Protein AF-A0A388SDC5-F1 (afdb_monomer)

Mean predicted aligned error: 7.91 Å

Sequence (161 aa):
MNTTDFSIKVLGKTMPLTVLEALGLLEAGIKTGFEPIAVALSTHQSHKIRTRLASSPGLPLEALENLATDPASDVREMLCLNSDAVSRLPFSYLAELIGDDPYLFELVSQSDRFSERKDLDEIAEYYQGNEDPAVRRVVQAIFDHTMPLKGQNKKDSEENL

Secondary structure (DSSP, 8-state):
-----EEEEETTEEEEE-HHHHHHHHHTT--TT-HHHHHHHHT-S-HHHHHHHHT-TT--HHHHHHHHT-S-HHHHHHHHT-HHHHHHS-HHHHHHHHTT-HHHHHHHHTSTTTTT-TTHHHHHHHHTT-S-HHHHHHHHHHHHHH-SSSS-SSSSSSS--

InterPro domains:
  IPR011989 Armadillo-like helical [G3DSA:1.25.10.10] (30-150)

pLDDT: mean 85.51, std 15.91, range [35.91, 98.56]

Foldseek 3Di:
DAFPWDWFADPNDTDTDGLVRLLVCQQVVVAPRCQVVLLVQLPDPDVVSLLSSLLGAPHDQNSLLSQLQDPDPSSLLSNLQRLRSLLPHDPVSLCSSCPLPLVSLVSNLPRPNNLVHPCLVVVLVVQCPRPDVSSVVSSVVSCVVVPVDDPPPDDPPPPDD

Structure (mmCIF, N/CA/C/O backbone):
data_AF-A0A388SDC5-F1
#
_entry.id   AF-A0A388SDC5-F1
#
loop_
_atom_site.group_PDB
_atom_site.id
_atom_site.type_symbol
_atom_site.label_atom_id
_atom_site.label_alt_id
_atom_site.label_comp_id
_atom_site.label_asym_id
_atom_site.label_entity_id
_atom_site.label_seq_id
_atom_site.pdbx_PDB_ins_code
_atom_site.Cartn_x
_atom_site.Cartn_y
_atom_site.Cartn_z
_atom_site.occupancy
_atom_site.B_iso_or_equiv
_atom_site.auth_seq_id
_atom_site.auth_comp_id
_atom_site.auth_asym_id
_atom_site.auth_atom_id
_atom_site.pdbx_PDB_model_num
ATOM 1 N N . MET A 1 1 ? 7.860 8.633 -28.194 1.00 35.91 1 MET A N 1
ATOM 2 C CA . MET A 1 1 ? 9.105 7.983 -27.730 1.00 35.91 1 MET A CA 1
ATOM 3 C C . MET A 1 1 ? 8.727 7.135 -26.536 1.00 35.91 1 MET A C 1
ATOM 5 O O . MET A 1 1 ? 8.333 7.714 -25.538 1.00 35.91 1 MET A O 1
ATOM 9 N N . ASN A 1 2 ? 8.677 5.810 -26.668 1.00 44.03 2 ASN A N 1
ATOM 10 C CA . ASN A 1 2 ? 8.163 4.954 -25.596 1.00 44.03 2 ASN A CA 1
ATOM 11 C C . ASN A 1 2 ? 8.852 3.585 -25.620 1.00 44.03 2 ASN A C 1
ATOM 13 O O . ASN A 1 2 ? 8.262 2.614 -26.072 1.00 44.03 2 ASN A O 1
ATOM 17 N N . THR A 1 3 ? 10.108 3.542 -25.185 1.00 42.03 3 THR A N 1
ATOM 18 C CA . THR A 1 3 ? 10.835 2.310 -24.845 1.00 42.03 3 THR A CA 1
ATOM 19 C C . THR A 1 3 ? 11.862 2.679 -23.779 1.00 42.03 3 THR A C 1
ATOM 21 O O . THR A 1 3 ? 13.040 2.891 -24.067 1.00 42.03 3 THR A O 1
ATOM 24 N N . THR A 1 4 ? 11.408 2.867 -22.540 1.00 55.53 4 THR A N 1
ATOM 25 C CA . THR A 1 4 ? 12.328 2.803 -21.400 1.00 55.53 4 THR A CA 1
ATOM 26 C C . THR A 1 4 ? 12.609 1.319 -21.190 1.00 55.53 4 THR A C 1
ATOM 28 O O . THR A 1 4 ? 11.885 0.648 -20.459 1.00 55.53 4 THR A O 1
ATOM 31 N N . ASP A 1 5 ? 13.568 0.782 -21.946 1.00 67.69 5 ASP A N 1
ATOM 32 C CA . ASP A 1 5 ? 13.950 -0.624 -21.851 1.00 67.69 5 ASP A CA 1
ATOM 33 C C . ASP A 1 5 ? 14.714 -0.824 -20.543 1.00 67.69 5 ASP A C 1
ATOM 35 O O . ASP A 1 5 ? 15.807 -0.287 -20.337 1.00 67.69 5 ASP A O 1
ATOM 39 N N . PHE A 1 6 ? 14.121 -1.593 -19.636 1.00 79.38 6 PHE A N 1
ATOM 40 C CA . PHE A 1 6 ? 14.827 -2.088 -18.467 1.00 79.38 6 PHE A CA 1
ATOM 41 C C . PHE A 1 6 ? 15.860 -3.112 -18.913 1.00 79.38 6 PHE A C 1
ATOM 43 O O . PHE A 1 6 ? 15.800 -3.660 -20.011 1.00 79.38 6 PHE A O 1
ATOM 50 N N . SER A 1 7 ? 16.855 -3.374 -18.079 1.00 77.19 7 SER A N 1
ATOM 51 C CA . SER A 1 7 ? 17.853 -4.386 -18.392 1.00 77.19 7 SER A CA 1
ATOM 52 C C . SER A 1 7 ? 18.253 -5.136 -17.140 1.00 77.19 7 SER A C 1
ATOM 54 O O . SER A 1 7 ? 18.501 -4.530 -16.100 1.00 77.19 7 SER A O 1
ATOM 56 N N . ILE A 1 8 ? 18.353 -6.456 -17.264 1.00 75.56 8 ILE A N 1
ATOM 57 C CA . ILE A 1 8 ? 18.829 -7.343 -16.199 1.00 75.56 8 ILE A CA 1
ATOM 58 C C . ILE A 1 8 ? 20.095 -8.070 -16.640 1.00 75.56 8 ILE A C 1
ATOM 60 O O . ILE A 1 8 ? 20.349 -8.236 -17.834 1.00 75.56 8 ILE A O 1
ATOM 64 N N . LYS A 1 9 ? 20.894 -8.533 -15.676 1.00 77.38 9 LYS A N 1
ATOM 65 C CA . LYS A 1 9 ? 22.060 -9.380 -15.948 1.00 77.38 9 LYS A CA 1
ATOM 66 C C . LYS A 1 9 ? 21.720 -10.846 -15.699 1.00 77.38 9 LYS A C 1
ATOM 68 O O . LYS A 1 9 ? 21.493 -11.239 -14.561 1.00 77.38 9 LYS A O 1
ATOM 73 N N . VAL A 1 10 ? 21.769 -11.664 -16.748 1.00 73.44 10 VAL A N 1
ATOM 74 C CA . VAL A 1 10 ? 21.591 -13.121 -16.679 1.00 73.44 10 VAL A CA 1
ATOM 75 C C . VAL A 1 10 ? 22.867 -13.786 -17.177 1.00 73.44 10 VAL A C 1
ATOM 77 O O . VAL A 1 10 ? 23.266 -13.587 -18.323 1.00 73.44 10 VAL A O 1
ATOM 80 N N . LEU A 1 11 ? 23.538 -14.553 -16.310 1.00 77.81 11 LEU A N 1
ATOM 81 C CA . LEU A 1 11 ? 24.800 -15.240 -16.638 1.00 77.81 11 LEU A CA 1
ATOM 82 C C . LEU A 1 11 ? 25.853 -14.293 -17.255 1.00 77.81 11 LEU A C 1
ATOM 84 O O . LEU A 1 11 ? 26.526 -14.626 -18.229 1.00 77.81 11 LEU A O 1
ATOM 88 N N . GLY A 1 12 ? 25.951 -13.072 -16.718 1.00 76.88 12 GLY A N 1
ATOM 89 C CA . GLY A 1 12 ? 26.88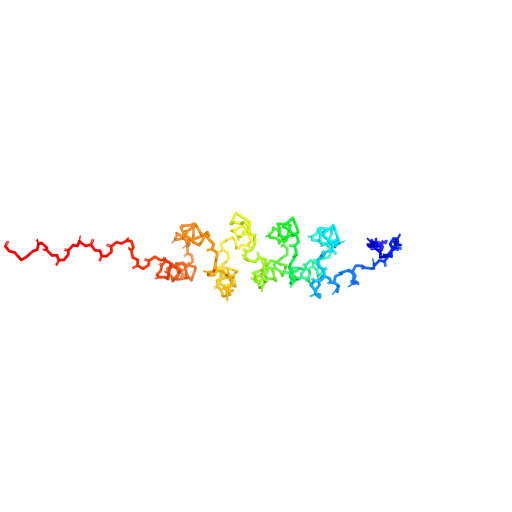4 -12.043 -17.189 1.00 76.88 12 GLY A CA 1
ATOM 90 C C . GLY A 1 12 ? 26.459 -11.299 -18.462 1.00 76.88 12 GLY A C 1
ATOM 91 O O . GLY A 1 12 ? 27.163 -10.379 -18.871 1.00 76.88 12 GLY A O 1
ATOM 92 N N . LYS A 1 13 ? 25.315 -11.640 -19.070 1.00 74.00 13 LYS A N 1
ATOM 93 C CA . LYS A 1 13 ? 24.771 -10.954 -20.250 1.00 74.00 13 LYS A CA 1
ATOM 94 C C . LYS A 1 13 ? 23.658 -9.987 -19.863 1.00 74.00 13 LYS A C 1
ATOM 96 O O . LYS A 1 13 ? 22.782 -10.341 -19.077 1.00 74.00 13 LYS A O 1
ATOM 101 N N . THR A 1 14 ? 23.687 -8.789 -20.438 1.00 82.50 14 THR A N 1
ATOM 102 C CA . THR A 1 14 ? 22.599 -7.812 -20.318 1.00 82.50 14 THR A CA 1
ATOM 103 C C . THR A 1 14 ? 21.460 -8.208 -21.254 1.00 82.50 14 THR A C 1
ATOM 105 O O . THR A 1 14 ? 21.676 -8.329 -22.458 1.00 82.50 14 THR A O 1
ATOM 108 N N . MET A 1 15 ? 20.268 -8.412 -20.703 1.00 78.00 15 MET A N 1
ATOM 109 C CA . MET A 1 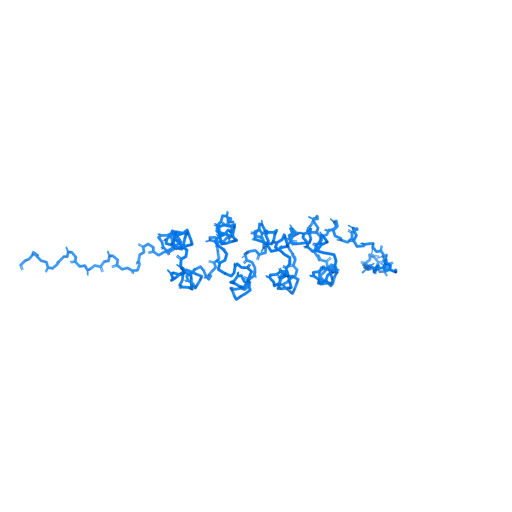15 ? 19.045 -8.725 -21.444 1.00 78.00 15 MET A CA 1
ATOM 110 C C . MET A 1 15 ? 18.071 -7.548 -21.311 1.00 78.00 15 MET A C 1
ATOM 112 O O . MET A 1 15 ? 17.775 -7.178 -20.169 1.00 78.00 15 MET A O 1
ATOM 116 N N . PRO A 1 16 ? 17.588 -6.955 -22.419 1.00 85.38 16 PRO A N 1
ATOM 117 C CA . PRO A 1 16 ? 16.576 -5.911 -22.359 1.00 85.38 16 PRO A CA 1
ATOM 118 C C . PRO A 1 16 ? 15.217 -6.504 -21.970 1.00 85.38 16 PRO A C 1
ATOM 120 O O . PRO A 1 16 ? 14.903 -7.639 -22.325 1.00 85.38 16 PRO A O 1
ATOM 123 N N . LEU A 1 17 ? 14.423 -5.720 -21.252 1.00 83.75 17 LEU A N 1
ATOM 124 C CA . LEU A 1 17 ? 13.048 -6.014 -20.878 1.00 83.75 17 LEU A CA 1
ATOM 125 C C . LEU A 1 17 ? 12.184 -4.794 -21.170 1.00 83.75 17 LEU A C 1
ATOM 127 O O . LEU A 1 17 ? 12.523 -3.665 -20.808 1.00 83.75 17 LEU A O 1
ATOM 131 N N . THR A 1 18 ? 11.017 -5.037 -21.742 1.00 89.88 18 THR A N 1
ATOM 132 C CA . THR A 1 18 ? 9.956 -4.039 -21.801 1.00 89.88 18 THR A CA 1
ATOM 133 C C . THR A 1 18 ? 9.395 -3.765 -20.403 1.00 89.88 18 THR A C 1
ATOM 135 O O . THR A 1 18 ? 9.503 -4.583 -19.485 1.00 89.88 18 THR A O 1
ATOM 138 N N . VAL A 1 19 ? 8.710 -2.628 -20.248 1.00 89.94 19 VAL A N 1
ATOM 139 C CA . VAL A 1 19 ? 7.962 -2.283 -19.024 1.00 89.94 19 VAL A CA 1
ATOM 140 C C . VAL A 1 19 ? 7.014 -3.411 -18.601 1.00 89.94 19 VAL A C 1
ATOM 142 O O . VAL A 1 19 ? 6.920 -3.723 -17.418 1.00 89.94 19 VAL A O 1
ATOM 145 N N . LEU A 1 20 ? 6.314 -4.031 -19.556 1.00 91.06 20 LEU A N 1
ATOM 146 C CA . LEU A 1 20 ? 5.326 -5.071 -19.261 1.00 91.06 20 LEU A CA 1
ATOM 147 C C . LEU A 1 20 ? 5.971 -6.394 -18.842 1.00 91.06 20 LEU A C 1
ATOM 149 O O . LEU A 1 20 ? 5.430 -7.066 -17.969 1.00 91.06 20 LEU A O 1
ATOM 153 N N . GLU A 1 21 ? 7.117 -6.755 -19.422 1.00 91.44 21 GLU A N 1
ATOM 154 C CA . GLU A 1 21 ? 7.869 -7.947 -19.012 1.00 91.44 21 GLU A CA 1
ATOM 155 C C . GLU A 1 21 ? 8.460 -7.768 -17.616 1.00 91.44 21 GLU A C 1
ATOM 157 O O . GLU A 1 21 ? 8.300 -8.640 -16.768 1.00 91.44 21 GLU A O 1
ATOM 162 N N . ALA A 1 22 ? 9.081 -6.616 -17.349 1.00 91.25 22 ALA A N 1
ATOM 163 C CA . ALA A 1 22 ? 9.594 -6.289 -16.024 1.00 91.25 22 ALA A CA 1
ATOM 164 C C . ALA A 1 22 ? 8.490 -6.338 -14.956 1.00 91.25 22 ALA A C 1
ATOM 166 O O . ALA A 1 22 ? 8.669 -6.943 -13.900 1.00 91.25 22 ALA A O 1
ATOM 167 N N . LEU A 1 23 ? 7.334 -5.747 -15.256 1.00 92.44 23 LEU A N 1
ATOM 168 C CA . LEU A 1 23 ? 6.179 -5.756 -14.369 1.00 92.44 23 LEU A CA 1
ATOM 169 C C . LEU A 1 23 ? 5.634 -7.172 -14.141 1.00 92.44 23 LEU A C 1
ATOM 171 O O . LEU A 1 23 ? 5.370 -7.533 -13.002 1.00 92.44 23 LEU A O 1
ATOM 175 N N . GLY A 1 24 ? 5.542 -7.999 -15.185 1.00 93.62 24 GLY A N 1
ATOM 176 C CA . GLY A 1 24 ? 5.104 -9.392 -15.048 1.00 93.62 24 GLY A CA 1
ATOM 177 C C . GLY A 1 24 ? 6.028 -10.237 -14.161 1.00 93.62 24 GLY A C 1
ATOM 178 O O . GLY A 1 24 ? 5.558 -11.106 -13.431 1.00 93.62 24 GLY A O 1
ATOM 179 N N . LEU A 1 25 ? 7.338 -9.968 -14.173 1.00 92.50 25 LEU A N 1
ATOM 180 C CA . LEU A 1 25 ? 8.298 -10.647 -13.293 1.00 92.50 25 LEU A CA 1
ATOM 181 C C . LEU A 1 25 ? 8.127 -10.217 -11.826 1.00 92.50 25 LEU A C 1
ATOM 183 O O . LEU A 1 25 ? 8.164 -11.064 -10.932 1.00 92.50 25 LEU A O 1
ATOM 187 N N . LEU A 1 26 ? 7.887 -8.926 -11.582 1.00 93.75 26 LEU A N 1
ATOM 188 C CA . LEU A 1 26 ? 7.606 -8.390 -10.245 1.00 93.75 26 LEU A CA 1
ATOM 189 C C . LEU A 1 26 ? 6.278 -8.919 -9.682 1.00 93.75 26 LEU A C 1
ATOM 191 O O . LEU A 1 26 ? 6.234 -9.338 -8.528 1.00 93.75 26 LEU A O 1
ATOM 195 N N . GLU A 1 27 ? 5.230 -8.992 -10.506 1.00 94.44 27 GLU A N 1
ATOM 196 C CA . GLU A 1 27 ? 3.933 -9.592 -10.149 1.00 94.44 27 GLU A CA 1
ATOM 197 C C . GLU A 1 27 ? 4.074 -11.078 -9.787 1.00 94.44 27 GLU A C 1
ATOM 199 O O . GLU A 1 27 ? 3.424 -11.565 -8.864 1.00 94.44 27 GLU A O 1
ATOM 204 N N . ALA A 1 28 ? 4.984 -11.793 -10.456 1.00 92.69 28 ALA A N 1
ATOM 205 C CA . ALA A 1 28 ? 5.338 -13.172 -10.125 1.00 92.69 28 ALA A CA 1
ATOM 206 C C . ALA A 1 28 ? 6.212 -13.306 -8.855 1.00 92.69 28 ALA A C 1
ATOM 208 O O . ALA A 1 28 ? 6.617 -14.413 -8.499 1.00 92.69 28 ALA A O 1
ATOM 209 N N . GLY A 1 29 ? 6.527 -12.200 -8.171 1.00 89.19 29 GLY A N 1
ATOM 210 C CA . GLY A 1 29 ? 7.324 -12.168 -6.943 1.00 89.19 29 GLY A CA 1
ATOM 211 C C . GLY A 1 29 ? 8.837 -12.275 -7.153 1.00 89.19 29 GLY A C 1
ATOM 212 O O . GLY A 1 29 ? 9.582 -12.499 -6.191 1.00 89.19 29 GLY A O 1
ATOM 213 N N . ILE A 1 30 ? 9.322 -12.107 -8.387 1.00 86.50 30 ILE A N 1
ATOM 214 C CA . ILE A 1 30 ? 10.756 -12.095 -8.696 1.00 86.50 30 ILE A CA 1
ATOM 215 C C . ILE A 1 30 ? 11.318 -10.724 -8.317 1.00 86.50 30 ILE A C 1
ATOM 217 O O . ILE A 1 30 ? 11.306 -9.780 -9.100 1.00 86.50 30 ILE A O 1
ATOM 221 N N . LYS A 1 31 ? 11.807 -10.620 -7.080 1.00 78.31 31 LYS A N 1
ATOM 222 C CA . LYS A 1 31 ? 12.295 -9.358 -6.500 1.00 78.31 31 LYS A CA 1
ATOM 223 C C . LYS A 1 31 ? 13.805 -9.148 -6.613 1.00 78.31 31 LYS A C 1
ATOM 225 O O . LYS A 1 31 ? 14.252 -8.027 -6.822 1.00 78.31 31 LYS A O 1
ATOM 230 N N . THR A 1 32 ? 14.592 -10.217 -6.506 1.00 78.88 32 THR A N 1
ATOM 231 C CA . THR A 1 32 ? 16.056 -10.118 -6.448 1.00 78.88 32 THR A CA 1
ATOM 232 C C . THR A 1 32 ? 16.637 -9.617 -7.766 1.00 78.88 32 THR A C 1
ATOM 234 O O . THR A 1 32 ? 16.495 -10.271 -8.798 1.00 78.88 32 THR A O 1
ATOM 237 N N . GLY A 1 33 ? 17.334 -8.482 -7.723 1.00 80.81 33 GLY A N 1
ATOM 238 C CA . GLY A 1 33 ? 17.935 -7.845 -8.896 1.00 80.81 33 GLY A CA 1
ATOM 239 C C . GLY A 1 33 ? 16.964 -6.977 -9.701 1.00 80.81 33 GLY A C 1
ATOM 240 O O . GLY A 1 33 ? 17.373 -6.406 -10.712 1.00 80.81 33 GLY A O 1
ATOM 241 N N . PHE A 1 34 ? 15.707 -6.861 -9.262 1.00 86.44 34 PHE A N 1
ATOM 242 C CA . PHE A 1 34 ? 14.678 -6.014 -9.871 1.00 86.44 34 PHE A CA 1
ATOM 243 C C . PHE A 1 34 ? 14.346 -4.791 -9.014 1.00 86.44 34 PHE A C 1
ATOM 245 O O . PHE A 1 34 ? 13.489 -4.001 -9.399 1.00 86.44 34 PHE A O 1
ATOM 252 N N . GLU A 1 35 ? 15.033 -4.578 -7.891 1.00 90.06 35 GLU A N 1
ATOM 253 C CA . GLU A 1 35 ? 14.780 -3.455 -6.989 1.00 90.06 35 GLU A CA 1
ATOM 254 C C . GLU A 1 35 ? 14.889 -2.096 -7.709 1.00 90.06 35 GLU A C 1
ATOM 256 O O . GLU A 1 35 ? 13.937 -1.318 -7.619 1.00 90.06 35 GLU A O 1
ATOM 261 N N . PRO A 1 36 ? 15.934 -1.815 -8.522 1.00 90.19 36 PRO A N 1
ATOM 262 C CA . PRO A 1 36 ? 16.007 -0.555 -9.267 1.00 90.19 36 PRO A CA 1
ATOM 263 C C . PRO A 1 36 ? 14.885 -0.407 -10.302 1.00 90.19 36 PRO A C 1
ATOM 265 O O . PRO A 1 36 ? 14.433 0.700 -10.586 1.00 90.19 36 PRO A O 1
ATOM 268 N N . ILE A 1 37 ? 14.424 -1.527 -10.867 1.00 92.25 37 ILE A N 1
ATOM 269 C CA . ILE A 1 37 ? 13.337 -1.541 -11.849 1.00 92.25 37 ILE A CA 1
ATOM 270 C C . ILE A 1 37 ? 12.005 -1.250 -11.153 1.00 92.25 37 ILE A C 1
ATOM 272 O O . ILE A 1 37 ? 11.237 -0.431 -11.643 1.00 92.25 37 ILE A O 1
ATOM 276 N N . ALA A 1 38 ? 11.751 -1.846 -9.987 1.00 95.06 38 ALA A N 1
ATOM 277 C CA . ALA A 1 38 ? 10.567 -1.563 -9.183 1.00 95.06 38 ALA A CA 1
ATOM 278 C C . ALA A 1 38 ? 10.504 -0.087 -8.753 1.00 95.06 38 ALA A C 1
ATOM 280 O O . ALA A 1 38 ? 9.451 0.532 -8.876 1.00 95.06 38 ALA A O 1
ATOM 281 N N . VAL A 1 39 ? 11.627 0.505 -8.328 1.00 95.75 39 VAL A N 1
ATOM 282 C CA . VAL A 1 39 ? 11.705 1.941 -7.991 1.00 95.75 39 VAL A CA 1
ATOM 283 C C . VAL A 1 39 ? 11.453 2.825 -9.218 1.00 95.75 39 VAL A C 1
ATOM 285 O O . VAL A 1 39 ? 10.708 3.799 -9.152 1.00 95.75 39 VAL A O 1
ATOM 288 N N . ALA A 1 40 ? 12.008 2.473 -10.378 1.00 94.31 40 ALA A N 1
ATOM 289 C CA . ALA A 1 40 ? 11.724 3.205 -11.611 1.00 94.31 40 ALA A CA 1
ATOM 290 C C . ALA A 1 40 ? 10.248 3.078 -12.040 1.00 94.31 40 ALA A C 1
ATOM 292 O O . ALA A 1 40 ? 9.653 4.030 -12.545 1.00 94.31 40 ALA A O 1
ATOM 293 N N . LEU A 1 41 ? 9.635 1.910 -11.831 1.00 95.75 41 LEU A N 1
ATOM 294 C CA . LEU A 1 41 ? 8.228 1.678 -12.144 1.00 95.75 41 LEU A CA 1
ATOM 295 C C . LEU A 1 41 ? 7.276 2.373 -11.162 1.00 95.75 41 LEU A C 1
ATOM 297 O O . LEU A 1 41 ? 6.184 2.753 -11.585 1.00 95.75 41 LEU A O 1
ATOM 301 N N . SER A 1 42 ? 7.670 2.599 -9.903 1.00 97.88 42 SER A N 1
ATOM 302 C CA . SER A 1 42 ? 6.821 3.273 -8.905 1.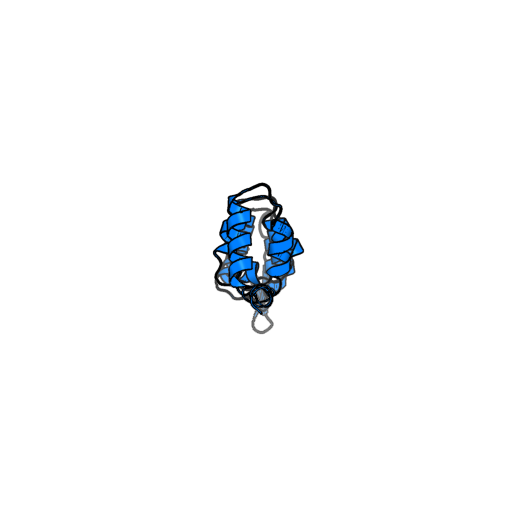00 97.88 42 SER A CA 1
ATOM 303 C C . SER A 1 42 ? 6.598 4.755 -9.191 1.00 97.88 42 SER A C 1
ATOM 305 O O . SER A 1 42 ? 5.650 5.336 -8.686 1.00 97.88 42 SER A O 1
ATOM 307 N N . THR A 1 43 ? 7.400 5.355 -10.070 1.00 96.94 43 THR A N 1
ATOM 308 C CA . THR A 1 43 ? 7.236 6.742 -10.540 1.00 96.94 43 THR A CA 1
ATOM 309 C C . THR A 1 43 ? 6.860 6.820 -12.022 1.00 96.94 43 THR A C 1
ATOM 311 O O . THR A 1 43 ? 6.858 7.891 -12.632 1.00 96.94 43 THR A O 1
ATOM 314 N N . HIS A 1 44 ? 6.504 5.686 -12.635 1.00 96.50 44 HIS A N 1
ATOM 315 C CA . HIS A 1 44 ? 6.190 5.621 -14.056 1.00 96.50 44 HIS A CA 1
ATOM 316 C C . HIS A 1 44 ? 4.984 6.507 -14.408 1.00 96.50 44 HIS A C 1
ATOM 318 O O . HIS A 1 44 ? 3.961 6.482 -13.729 1.00 96.50 44 HIS A O 1
ATOM 324 N N . GLN A 1 45 ? 5.050 7.236 -15.528 1.00 94.88 45 GLN A N 1
ATOM 325 C CA . GLN A 1 45 ? 4.022 8.210 -15.940 1.00 94.88 45 GLN A CA 1
ATOM 326 C C . GLN A 1 45 ? 2.589 7.644 -16.018 1.00 94.88 45 GLN A C 1
ATOM 328 O O . GLN A 1 45 ? 1.609 8.359 -15.825 1.00 94.88 45 GLN A O 1
ATOM 333 N N . SER A 1 46 ? 2.453 6.349 -16.306 1.00 96.06 46 SER A N 1
ATOM 334 C CA . SER A 1 46 ? 1.157 5.676 -16.381 1.00 96.06 46 SER A CA 1
ATOM 335 C C . SER A 1 46 ? 0.731 5.154 -15.011 1.00 96.06 46 SER A C 1
ATOM 337 O O . SER A 1 46 ? 1.310 4.181 -14.530 1.00 96.06 46 SER A O 1
ATOM 339 N N . HIS A 1 47 ? -0.339 5.722 -14.443 1.00 97.06 47 HIS A N 1
ATOM 340 C CA . HIS A 1 47 ? -0.945 5.223 -13.201 1.00 97.06 47 HIS A CA 1
ATOM 341 C C . HIS A 1 47 ? -1.348 3.744 -13.305 1.00 97.06 47 HIS A C 1
ATOM 343 O O . HIS A 1 47 ? -1.235 3.025 -12.324 1.00 97.06 47 HIS A O 1
ATOM 349 N N . LYS A 1 48 ? -1.716 3.244 -14.496 1.00 97.25 48 LYS A N 1
ATOM 350 C CA . LYS A 1 48 ? -2.034 1.820 -14.717 1.00 97.25 48 LYS A CA 1
ATOM 351 C C . LYS A 1 48 ? -0.849 0.893 -14.435 1.00 97.25 48 LYS A C 1
ATOM 353 O O . LYS A 1 48 ? -1.037 -0.199 -13.912 1.00 97.25 48 LYS A O 1
ATOM 358 N N . ILE A 1 49 ? 0.368 1.322 -14.778 1.00 97.56 49 ILE A N 1
ATOM 359 C CA . ILE A 1 49 ? 1.596 0.573 -14.472 1.00 97.56 49 ILE A CA 1
ATOM 360 C C . ILE A 1 49 ? 1.865 0.600 -12.968 1.00 97.56 49 ILE A C 1
ATOM 362 O O . ILE A 1 49 ? 2.132 -0.445 -12.386 1.00 97.56 49 ILE A O 1
ATOM 366 N N . ARG A 1 50 ? 1.720 1.767 -12.332 1.00 98.50 50 ARG A N 1
ATOM 367 C CA . ARG A 1 50 ? 1.904 1.923 -10.882 1.00 98.50 50 ARG A CA 1
ATOM 368 C C . ARG A 1 50 ? 0.868 1.139 -10.070 1.00 98.50 50 ARG A C 1
ATOM 370 O O . ARG A 1 50 ? 1.222 0.518 -9.082 1.00 98.50 50 ARG A O 1
ATOM 377 N N . THR A 1 51 ? -0.374 1.076 -10.548 1.00 98.56 51 THR A N 1
ATOM 378 C CA . THR A 1 51 ? -1.480 0.312 -9.937 1.00 98.56 51 THR A CA 1
ATOM 379 C C . THR A 1 51 ? -1.165 -1.180 -9.934 1.00 98.56 51 THR A C 1
ATOM 381 O O . THR A 1 51 ? -1.269 -1.850 -8.912 1.00 98.56 51 THR A O 1
ATOM 384 N N . ARG A 1 52 ? -0.706 -1.704 -11.077 1.00 97.88 52 ARG A N 1
ATOM 385 C CA . ARG A 1 52 ? -0.243 -3.092 -11.182 1.00 97.88 52 ARG A CA 1
ATOM 386 C C . ARG A 1 52 ? 0.965 -3.354 -10.287 1.00 97.88 52 ARG A C 1
ATOM 388 O O . ARG A 1 52 ? 0.987 -4.347 -9.563 1.00 97.88 52 ARG A O 1
ATOM 395 N N . LEU A 1 53 ? 1.936 -2.440 -10.282 1.00 98.12 53 LEU A N 1
ATOM 396 C CA . LEU A 1 53 ? 3.105 -2.550 -9.416 1.00 98.12 53 LEU A CA 1
ATOM 397 C C . LEU A 1 53 ? 2.699 -2.607 -7.939 1.00 98.12 53 LEU A C 1
ATOM 399 O O . LEU A 1 53 ? 3.197 -3.473 -7.239 1.00 98.12 53 LEU A O 1
ATOM 403 N N . ALA A 1 54 ? 1.766 -1.766 -7.482 1.00 98.38 54 ALA A N 1
ATOM 404 C CA . ALA A 1 54 ? 1.303 -1.724 -6.093 1.00 98.38 54 ALA A CA 1
ATOM 405 C C . ALA A 1 54 ? 0.744 -3.060 -5.584 1.00 98.38 54 ALA A C 1
ATOM 407 O O . ALA A 1 54 ? 0.866 -3.357 -4.400 1.00 98.38 54 ALA A O 1
ATOM 408 N N . SER A 1 55 ? 0.222 -3.907 -6.476 1.00 96.56 55 SER A N 1
ATOM 409 C CA . SER A 1 55 ? -0.226 -5.266 -6.141 1.00 96.56 55 SER A CA 1
ATOM 410 C C . SER A 1 55 ? 0.900 -6.307 -6.044 1.00 96.56 55 SER A C 1
ATOM 412 O O . SER A 1 55 ? 0.670 -7.435 -5.611 1.00 96.56 55 SER A O 1
ATOM 414 N N . SER A 1 56 ? 2.120 -5.957 -6.459 1.00 96.38 56 SER A N 1
ATOM 415 C CA . SER A 1 56 ? 3.244 -6.892 -6.515 1.00 96.38 56 SER A CA 1
ATOM 416 C C . SER A 1 56 ? 3.822 -7.140 -5.116 1.00 96.38 56 SER A C 1
ATOM 418 O O . SER A 1 56 ? 4.048 -6.193 -4.357 1.00 96.38 56 SER A O 1
ATOM 420 N N . PRO A 1 57 ? 4.106 -8.395 -4.738 1.00 93.94 57 PRO A N 1
ATOM 421 C CA . PRO A 1 57 ? 4.680 -8.698 -3.434 1.00 93.94 57 PRO A CA 1
ATOM 422 C C . PRO A 1 57 ? 6.169 -8.338 -3.387 1.00 93.94 57 PRO A C 1
ATOM 424 O O . PRO A 1 57 ? 6.874 -8.371 -4.396 1.00 93.94 57 PRO A O 1
ATOM 427 N N . GLY A 1 58 ? 6.704 -8.075 -2.194 1.00 93.00 58 GLY A N 1
ATOM 428 C CA . GLY A 1 58 ? 8.151 -7.998 -2.001 1.00 93.00 58 GLY A CA 1
ATOM 429 C C . GLY A 1 58 ? 8.819 -6.775 -2.628 1.00 93.00 58 GLY A C 1
ATOM 430 O O . GLY A 1 58 ? 10.037 -6.799 -2.807 1.00 93.00 58 GLY A O 1
ATOM 431 N N . LEU A 1 59 ? 8.059 -5.718 -2.930 1.00 96.00 59 LEU A N 1
ATOM 432 C CA . LEU A 1 59 ? 8.607 -4.462 -3.442 1.00 96.00 59 LEU A CA 1
ATOM 433 C C . LEU A 1 59 ? 9.665 -3.879 -2.489 1.00 96.00 59 LEU A C 1
ATOM 435 O O . LEU A 1 59 ? 9.548 -4.039 -1.267 1.00 96.00 59 LEU A O 1
ATOM 439 N N . PRO A 1 60 ? 10.701 -3.199 -3.006 1.00 96.12 60 PRO A N 1
ATOM 440 C CA . PRO A 1 60 ? 11.643 -2.470 -2.164 1.00 96.12 60 PRO A CA 1
ATOM 441 C C . PRO A 1 60 ? 10.932 -1.328 -1.427 1.00 96.12 60 PRO A C 1
ATOM 443 O O . PRO A 1 60 ? 9.942 -0.791 -1.920 1.00 96.12 60 PRO A O 1
ATOM 446 N N . LEU A 1 61 ? 11.448 -0.952 -0.251 1.00 96.44 61 LEU A N 1
ATOM 447 C CA . LEU A 1 61 ? 10.817 0.062 0.601 1.00 96.44 61 LEU A CA 1
ATOM 448 C C . LEU A 1 61 ? 10.628 1.399 -0.134 1.00 96.44 61 LEU A C 1
ATOM 450 O O . LEU A 1 61 ? 9.527 1.923 -0.136 1.00 96.44 61 LEU A O 1
ATOM 454 N N . GLU A 1 62 ? 11.642 1.869 -0.859 1.00 97.19 62 GLU A N 1
ATOM 455 C CA . GLU A 1 62 ? 11.560 3.100 -1.661 1.00 97.19 62 GLU A CA 1
ATOM 456 C C . GLU A 1 62 ? 10.417 3.068 -2.697 1.00 97.19 62 GLU A C 1
ATOM 458 O O . GLU A 1 62 ? 9.745 4.069 -2.932 1.00 97.19 62 GLU A O 1
ATOM 463 N N . ALA A 1 63 ? 10.130 1.905 -3.297 1.00 97.81 63 ALA A N 1
ATOM 464 C CA . ALA A 1 63 ? 8.985 1.784 -4.196 1.00 97.81 63 ALA A CA 1
ATOM 465 C C . ALA A 1 63 ? 7.653 1.852 -3.438 1.00 97.81 63 ALA A C 1
ATOM 467 O O . ALA A 1 63 ? 6.717 2.463 -3.943 1.00 97.81 63 ALA A O 1
ATOM 468 N N . LEU A 1 64 ? 7.568 1.259 -2.243 1.00 98.25 64 LEU A N 1
ATOM 469 C CA . LEU A 1 64 ? 6.379 1.345 -1.392 1.00 98.25 64 LEU A CA 1
ATOM 470 C C . LEU A 1 64 ? 6.107 2.790 -0.952 1.00 98.25 64 LEU A C 1
ATOM 472 O O . LEU A 1 64 ? 4.968 3.230 -1.027 1.00 98.25 64 LEU A O 1
ATOM 476 N N . GLU A 1 65 ? 7.140 3.531 -0.551 1.00 98.25 65 GLU A N 1
ATOM 477 C CA . GLU A 1 65 ? 7.046 4.939 -0.135 1.00 98.25 65 GLU A CA 1
ATOM 478 C C . GLU A 1 65 ? 6.550 5.839 -1.281 1.00 98.25 65 GLU A C 1
ATOM 480 O O . GLU A 1 65 ? 5.629 6.638 -1.098 1.00 98.25 65 GLU A O 1
ATOM 485 N N . ASN A 1 66 ? 7.074 5.642 -2.498 1.00 98.19 66 ASN A N 1
ATOM 486 C CA . ASN A 1 66 ? 6.591 6.350 -3.690 1.00 98.19 66 ASN A CA 1
ATOM 487 C C . ASN A 1 66 ? 5.110 6.057 -3.985 1.00 98.19 66 ASN A C 1
ATOM 489 O O . ASN A 1 66 ? 4.370 6.955 -4.376 1.00 98.19 66 ASN A O 1
ATOM 493 N N . LEU A 1 67 ? 4.674 4.804 -3.818 1.00 98.56 67 LEU A N 1
ATOM 494 C CA . LEU A 1 67 ? 3.290 4.401 -4.089 1.00 98.56 67 LEU A CA 1
ATOM 495 C C . LEU A 1 67 ? 2.324 4.832 -2.975 1.00 98.56 67 LEU A C 1
ATOM 497 O O . LEU A 1 67 ? 1.157 5.095 -3.256 1.00 98.56 67 LEU A O 1
ATOM 501 N N . ALA A 1 68 ? 2.793 4.923 -1.728 1.00 98.31 68 ALA A N 1
ATOM 502 C CA . ALA A 1 68 ? 1.994 5.374 -0.588 1.00 98.31 68 ALA A CA 1
ATOM 503 C C . ALA A 1 68 ? 1.511 6.821 -0.766 1.00 98.31 68 ALA A C 1
ATOM 505 O O . ALA A 1 68 ? 0.389 7.156 -0.402 1.00 98.31 68 ALA A O 1
ATOM 506 N N . THR A 1 69 ? 2.339 7.647 -1.403 1.00 96.75 69 THR A N 1
ATOM 507 C CA . THR A 1 69 ? 2.071 9.066 -1.678 1.00 96.75 69 THR A CA 1
ATOM 508 C C . THR A 1 69 ? 1.542 9.313 -3.096 1.00 96.75 69 THR A C 1
ATOM 510 O O . THR A 1 69 ? 1.463 10.454 -3.558 1.00 96.75 69 THR A O 1
ATOM 513 N N . A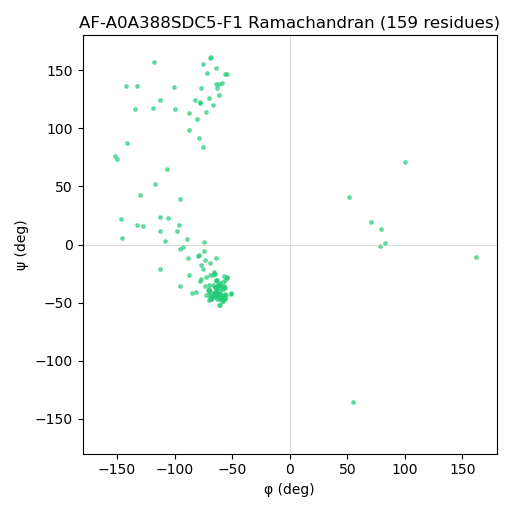SP A 1 70 ? 1.164 8.249 -3.820 1.00 98.31 70 ASP A N 1
ATOM 514 C CA . ASP A 1 70 ? 0.741 8.357 -5.215 1.00 98.31 70 ASP A CA 1
ATOM 515 C C . ASP A 1 70 ? -0.533 9.204 -5.340 1.00 98.31 70 ASP A C 1
ATOM 517 O O . ASP A 1 70 ? -1.497 8.979 -4.604 1.00 98.31 70 ASP A O 1
ATOM 521 N N . PRO A 1 71 ? -0.610 10.141 -6.301 1.00 96.50 71 PRO A N 1
ATOM 522 C CA . PRO A 1 71 ? -1.808 10.953 -6.490 1.00 96.50 71 PRO A CA 1
ATOM 523 C C . PRO A 1 71 ? -3.033 10.147 -6.954 1.00 96.50 71 PRO A C 1
ATOM 525 O O . PRO A 1 71 ? -4.165 10.576 -6.719 1.00 96.50 71 PRO A O 1
ATOM 528 N N . ALA A 1 72 ? -2.852 8.996 -7.608 1.00 97.75 72 ALA A N 1
ATOM 529 C CA . ALA A 1 72 ? -3.957 8.181 -8.107 1.00 97.75 72 ALA A CA 1
ATOM 530 C C . ALA A 1 72 ? -4.552 7.293 -7.000 1.00 97.75 72 ALA A C 1
ATOM 532 O O . ALA A 1 72 ? -3.850 6.473 -6.410 1.00 97.75 72 ALA A O 1
ATOM 533 N N . SER A 1 73 ? -5.865 7.408 -6.774 1.00 96.31 73 SER A N 1
ATOM 534 C CA . SER A 1 73 ? -6.604 6.591 -5.799 1.00 96.31 73 SER A CA 1
ATOM 535 C C . SER A 1 73 ? -6.439 5.095 -6.046 1.00 96.31 73 SER A C 1
ATOM 537 O O . SER A 1 73 ? -6.162 4.365 -5.105 1.00 96.31 73 SER A O 1
ATOM 539 N N . ASP A 1 74 ? -6.509 4.660 -7.307 1.00 97.88 74 ASP A N 1
ATOM 540 C CA . ASP A 1 74 ? -6.405 3.243 -7.681 1.00 97.88 74 ASP A CA 1
ATOM 541 C C . ASP A 1 74 ? -5.057 2.636 -7.256 1.00 97.88 74 ASP A C 1
ATOM 543 O O . ASP A 1 74 ? -4.973 1.463 -6.902 1.00 97.88 74 ASP A O 1
ATOM 547 N N . VAL A 1 75 ? -3.986 3.439 -7.271 1.00 98.56 75 VAL A N 1
ATOM 548 C CA . VAL A 1 75 ? -2.658 2.997 -6.829 1.00 98.56 75 VAL A CA 1
ATOM 549 C C . VAL A 1 75 ? -2.647 2.795 -5.318 1.00 98.56 75 VAL A C 1
ATOM 551 O O . VAL A 1 75 ? -2.199 1.748 -4.852 1.00 98.56 75 VAL A O 1
ATOM 554 N N . ARG A 1 76 ? -3.166 3.774 -4.566 1.00 98.31 76 ARG A N 1
ATOM 555 C CA . ARG A 1 76 ? -3.253 3.718 -3.101 1.00 98.31 76 ARG A CA 1
ATOM 556 C C . ARG A 1 76 ? -4.148 2.570 -2.634 1.00 98.31 76 ARG A C 1
ATOM 558 O O . ARG A 1 76 ? -3.746 1.797 -1.773 1.00 98.31 76 ARG A O 1
ATOM 565 N N . GLU A 1 77 ? -5.301 2.385 -3.269 1.00 97.94 77 GLU A N 1
ATOM 566 C CA . GLU A 1 77 ? -6.219 1.275 -2.997 1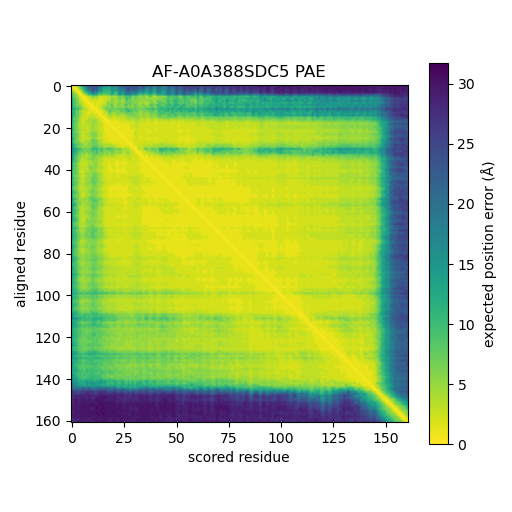.00 97.94 77 GLU A CA 1
ATOM 567 C C . GLU A 1 77 ? -5.546 -0.088 -3.209 1.00 97.94 77 GLU A C 1
ATOM 569 O O . GLU A 1 77 ? -5.566 -0.941 -2.319 1.00 97.94 77 GLU A O 1
ATOM 574 N N . MET A 1 78 ? -4.867 -0.281 -4.347 1.00 98.06 78 MET A N 1
ATOM 575 C CA . MET A 1 78 ? -4.135 -1.524 -4.606 1.00 98.06 78 MET A CA 1
ATOM 576 C C . MET A 1 78 ? -2.977 -1.750 -3.631 1.00 98.06 78 MET A C 1
ATOM 578 O O . MET A 1 78 ? -2.659 -2.901 -3.331 1.00 98.06 78 MET A O 1
ATOM 582 N N . LEU A 1 79 ? -2.356 -0.682 -3.126 1.00 98.00 79 LEU A N 1
ATOM 583 C CA . LEU A 1 79 ? -1.313 -0.784 -2.110 1.00 98.00 79 LEU A CA 1
ATOM 584 C C . LEU A 1 79 ? -1.885 -1.196 -0.745 1.00 98.00 79 LEU A C 1
ATOM 586 O O . LEU A 1 79 ? -1.279 -2.033 -0.079 1.00 98.00 79 LEU A O 1
ATOM 590 N N . CYS A 1 80 ? -3.060 -0.685 -0.356 1.00 97.38 80 CYS A N 1
ATOM 591 C CA . CYS A 1 80 ? -3.769 -1.114 0.857 1.00 97.38 80 CYS A CA 1
ATOM 592 C C . CYS A 1 80 ? -4.168 -2.597 0.806 1.00 97.38 80 CYS A C 1
ATOM 594 O O . CYS A 1 80 ? -4.102 -3.290 1.817 1.00 97.38 80 CYS A O 1
ATOM 596 N N . LEU A 1 81 ? -4.530 -3.107 -0.374 1.00 96.25 81 LEU A N 1
ATOM 597 C CA . LEU A 1 81 ? -4.845 -4.526 -0.583 1.00 96.25 81 LEU A CA 1
ATOM 598 C C . LEU A 1 81 ? -3.604 -5.436 -0.589 1.00 96.25 81 LEU A C 1
ATOM 600 O O . LEU A 1 81 ? -3.723 -6.661 -0.510 1.00 96.25 81 LEU A O 1
ATOM 604 N N . ASN A 1 82 ? -2.401 -4.870 -0.684 1.00 96.00 82 ASN A N 1
ATOM 605 C CA . ASN A 1 82 ? -1.161 -5.631 -0.666 1.00 96.00 82 ASN A CA 1
ATOM 606 C C . ASN A 1 82 ? -0.685 -5.848 0.777 1.00 96.00 82 ASN A C 1
ATOM 608 O O . ASN A 1 82 ? -0.009 -5.008 1.372 1.00 96.00 82 ASN A O 1
ATOM 612 N N . SER A 1 83 ? -0.974 -7.027 1.333 1.00 93.75 83 SER A N 1
ATOM 613 C CA . SER A 1 83 ? -0.619 -7.370 2.716 1.00 93.75 83 SER A CA 1
ATOM 614 C C . SER A 1 83 ? 0.883 -7.272 3.012 1.00 93.75 83 SER A C 1
ATOM 616 O O . SER A 1 83 ? 1.269 -6.959 4.138 1.00 93.75 83 SER A O 1
ATOM 618 N N . ASP A 1 84 ? 1.755 -7.541 2.029 1.00 93.62 84 ASP A N 1
ATOM 619 C CA . ASP A 1 84 ? 3.204 -7.382 2.205 1.00 93.62 84 ASP A CA 1
ATOM 620 C C . ASP A 1 84 ? 3.573 -5.901 2.358 1.00 93.62 84 ASP A C 1
ATOM 622 O O . ASP A 1 84 ? 4.310 -5.557 3.283 1.00 93.62 84 ASP A O 1
ATOM 626 N N . ALA A 1 85 ? 3.002 -5.028 1.521 1.00 95.12 85 ALA A N 1
ATOM 627 C CA . ALA A 1 85 ? 3.176 -3.579 1.608 1.00 95.12 85 ALA A CA 1
ATOM 628 C C . ALA A 1 85 ? 2.665 -3.027 2.945 1.00 95.12 85 ALA A C 1
ATOM 630 O O . ALA A 1 85 ? 3.429 -2.385 3.668 1.00 95.12 85 ALA A O 1
ATOM 631 N N . VAL A 1 86 ? 1.422 -3.356 3.317 1.00 95.19 86 VAL A N 1
ATOM 632 C CA . VAL A 1 86 ? 0.808 -2.933 4.587 1.00 95.19 86 VAL A CA 1
ATOM 633 C C . VAL A 1 86 ? 1.638 -3.379 5.784 1.00 95.19 86 VAL A C 1
ATOM 635 O O . VAL A 1 86 ? 1.760 -2.631 6.741 1.00 95.19 86 VAL A O 1
ATOM 638 N N . SER A 1 87 ? 2.263 -4.557 5.747 1.00 93.12 87 SER A N 1
ATOM 639 C CA . SER A 1 87 ? 3.095 -5.031 6.862 1.00 93.12 87 SER A CA 1
ATOM 640 C C . SER A 1 87 ? 4.466 -4.349 6.972 1.00 93.12 87 SER A C 1
ATOM 642 O O . SER A 1 87 ? 5.092 -4.390 8.029 1.00 93.12 87 SER A O 1
ATOM 644 N N . ARG A 1 88 ? 4.962 -3.750 5.881 1.00 93.50 88 ARG A N 1
ATOM 645 C CA . ARG A 1 88 ? 6.350 -3.269 5.757 1.00 93.50 88 ARG A CA 1
ATOM 646 C C . ARG A 1 88 ? 6.477 -1.754 5.669 1.00 93.50 88 ARG A C 1
ATOM 648 O O . ARG A 1 88 ? 7.564 -1.244 5.931 1.00 93.50 88 ARG A O 1
ATOM 655 N N . LEU A 1 89 ? 5.413 -1.048 5.288 1.00 95.69 89 LEU A N 1
ATOM 656 C CA . LEU A 1 89 ? 5.395 0.410 5.269 1.00 95.69 89 LEU A CA 1
ATOM 657 C C . LEU A 1 89 ? 5.614 0.960 6.688 1.00 95.69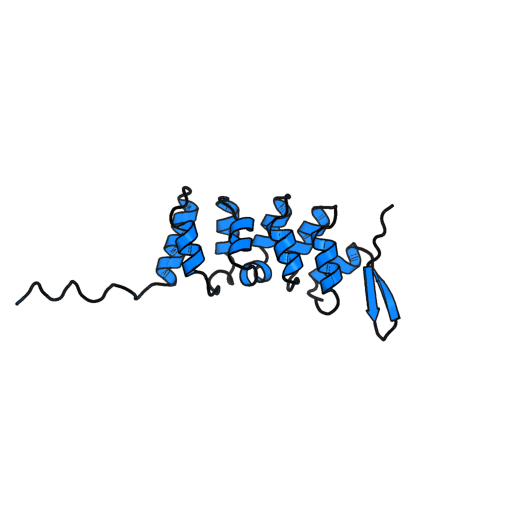 89 LEU A C 1
ATOM 659 O O . LEU A 1 89 ? 4.890 0.556 7.604 1.00 95.69 89 LEU A O 1
ATOM 663 N N . PRO A 1 90 ? 6.560 1.891 6.892 1.00 95.12 90 PRO A N 1
ATOM 664 C CA . PRO A 1 90 ? 6.666 2.638 8.137 1.00 95.12 90 PRO A CA 1
ATOM 665 C C . PRO A 1 90 ? 5.340 3.327 8.463 1.00 95.12 90 PRO A C 1
ATOM 667 O O . PRO A 1 90 ? 4.629 3.751 7.549 1.00 95.12 90 PRO A O 1
ATOM 670 N N . PHE A 1 91 ? 5.019 3.459 9.752 1.00 92.75 91 PHE A N 1
ATOM 671 C CA . PHE A 1 91 ? 3.752 4.047 10.190 1.00 92.75 91 PHE A CA 1
ATOM 672 C C . PHE A 1 91 ? 3.466 5.411 9.542 1.00 92.75 91 PHE A C 1
ATOM 674 O O . PHE A 1 91 ? 2.359 5.622 9.061 1.00 92.75 91 PHE A O 1
ATOM 681 N N . SER A 1 92 ? 4.465 6.293 9.425 1.00 94.12 92 SER A N 1
ATOM 682 C CA . SER A 1 92 ? 4.293 7.614 8.801 1.00 94.12 92 SER A CA 1
ATOM 683 C C . SER A 1 92 ? 3.752 7.540 7.369 1.00 94.12 92 SER A C 1
ATOM 685 O O . SER A 1 92 ? 2.849 8.291 7.018 1.00 94.12 92 SER A O 1
ATOM 687 N N . TYR A 1 93 ? 4.261 6.609 6.560 1.00 96.81 93 TYR A N 1
ATOM 688 C CA . TYR A 1 93 ? 3.802 6.420 5.183 1.00 96.81 93 TYR A CA 1
ATOM 689 C C . TYR A 1 93 ? 2.476 5.667 5.111 1.00 96.81 93 TYR A C 1
ATOM 691 O O . TYR A 1 93 ? 1.692 5.909 4.201 1.00 96.81 93 TYR A O 1
ATOM 699 N N . LEU A 1 94 ? 2.205 4.762 6.055 1.00 95.19 94 LEU A N 1
ATOM 700 C CA . LEU A 1 94 ? 0.899 4.113 6.149 1.00 95.19 94 LEU A CA 1
ATOM 701 C C . LEU A 1 94 ? -0.197 5.133 6.508 1.00 95.19 94 LEU A C 1
ATOM 703 O O . LEU A 1 94 ? -1.260 5.125 5.895 1.00 95.19 94 LEU A O 1
ATOM 707 N N . ALA A 1 95 ? 0.080 6.036 7.451 1.00 93.12 95 ALA A N 1
ATOM 708 C CA . ALA A 1 95 ? -0.819 7.126 7.812 1.00 93.12 95 ALA A CA 1
ATOM 709 C C . ALA A 1 95 ? -1.023 8.104 6.646 1.00 93.12 95 ALA A C 1
ATOM 711 O O . ALA A 1 95 ? -2.137 8.562 6.431 1.00 93.12 95 ALA A O 1
ATOM 712 N N . GLU A 1 96 ? 0.014 8.389 5.851 1.00 95.12 96 GLU A N 1
ATOM 713 C CA . GLU A 1 96 ? -0.119 9.213 4.642 1.00 95.12 96 GLU A CA 1
ATOM 714 C C . GLU A 1 96 ? -0.919 8.513 3.530 1.00 95.12 96 GLU A C 1
ATOM 716 O O . GLU A 1 96 ? -1.760 9.143 2.891 1.00 95.12 96 GLU A O 1
ATOM 721 N N . LEU A 1 97 ? -0.711 7.204 3.341 1.00 96.31 97 LEU A N 1
ATOM 722 C CA . LEU A 1 97 ? -1.460 6.374 2.393 1.00 96.31 97 LEU A CA 1
ATOM 723 C C . LEU A 1 97 ? -2.965 6.393 2.685 1.00 96.31 97 LEU A C 1
ATOM 725 O O . LEU A 1 97 ? -3.772 6.523 1.763 1.00 96.31 97 LEU A O 1
ATOM 729 N N . ILE A 1 98 ? -3.331 6.233 3.957 1.00 94.38 98 ILE A N 1
ATOM 730 C CA . ILE A 1 98 ? -4.726 6.168 4.400 1.00 94.38 98 ILE A CA 1
ATOM 731 C C . ILE A 1 98 ? -5.322 7.573 4.543 1.00 94.38 98 ILE A C 1
ATOM 733 O O . ILE A 1 98 ? -6.473 7.803 4.176 1.00 94.38 98 ILE A O 1
ATOM 737 N N . GLY A 1 99 ? -4.548 8.520 5.072 1.00 90.31 99 GLY A N 1
ATOM 738 C CA . GLY A 1 99 ? -5.027 9.840 5.462 1.00 90.31 99 GLY A CA 1
ATOM 739 C C . GLY A 1 99 ? -6.208 9.737 6.427 1.00 90.31 99 GLY A C 1
ATOM 740 O O . GLY A 1 99 ? -6.205 8.908 7.337 1.00 90.31 99 GLY A O 1
ATOM 741 N N . ASP A 1 100 ? -7.231 10.554 6.175 1.00 86.31 100 ASP A N 1
ATOM 742 C CA . ASP A 1 100 ? -8.534 10.500 6.847 1.00 86.31 100 ASP A CA 1
ATOM 743 C C . ASP A 1 100 ? -9.583 9.709 6.039 1.00 86.31 100 ASP A C 1
ATOM 745 O O . ASP A 1 100 ? -10.780 9.861 6.273 1.00 86.31 100 ASP A O 1
ATOM 749 N N . ASP A 1 101 ? -9.169 8.896 5.058 1.00 91.88 101 ASP A N 1
ATOM 750 C CA . ASP A 1 101 ? -10.094 8.115 4.234 1.00 91.88 101 ASP A CA 1
ATOM 751 C C . ASP A 1 101 ? -10.536 6.834 4.976 1.00 91.88 101 ASP A C 1
ATOM 753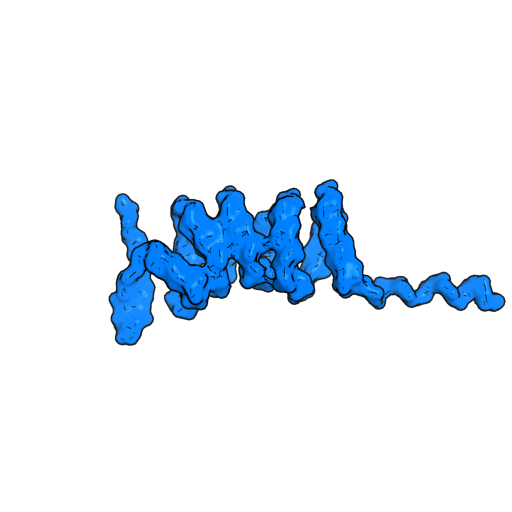 O O . ASP A 1 101 ? -9.750 5.882 5.101 1.00 91.88 101 ASP A O 1
ATOM 757 N N . PRO A 1 102 ? -11.797 6.755 5.450 1.00 91.75 102 PRO A N 1
ATOM 758 C CA . PRO A 1 102 ? -12.278 5.594 6.192 1.00 91.75 102 PRO A CA 1
ATOM 759 C C . PRO A 1 102 ? -12.321 4.325 5.332 1.00 91.75 102 PRO A C 1
ATOM 761 O O . PRO A 1 102 ? -12.225 3.226 5.876 1.00 91.75 102 PRO A O 1
ATOM 764 N N . TYR A 1 103 ? -12.446 4.448 4.005 1.00 92.81 103 TYR A N 1
ATOM 765 C CA . TYR A 1 103 ? -12.421 3.299 3.103 1.00 92.81 103 TYR A CA 1
ATOM 766 C C . TYR A 1 103 ? -11.026 2.675 3.060 1.00 92.81 103 TYR A C 1
ATOM 768 O O . TYR A 1 103 ? -10.889 1.465 3.229 1.00 92.81 103 TYR A O 1
ATOM 776 N N . LEU A 1 104 ? -9.981 3.491 2.904 1.00 94.81 104 LEU A N 1
ATOM 777 C CA . LEU A 1 104 ? -8.603 2.992 2.893 1.00 94.81 104 LEU A CA 1
ATOM 778 C C . LEU A 1 104 ? -8.189 2.432 4.258 1.00 94.81 104 LEU A C 1
ATOM 780 O O . LEU A 1 104 ? -7.476 1.429 4.304 1.00 94.81 104 LEU A O 1
ATOM 784 N N . PHE A 1 105 ? -8.672 3.030 5.352 1.00 93.31 105 PHE A N 1
ATOM 785 C CA . PHE A 1 105 ? -8.446 2.509 6.701 1.00 93.31 105 PHE A CA 1
ATOM 786 C C . PHE A 1 105 ? -9.055 1.111 6.875 1.00 93.31 105 PHE A C 1
ATOM 788 O O . PHE A 1 105 ? -8.412 0.206 7.405 1.00 93.31 105 PHE A O 1
ATOM 795 N N . GLU A 1 106 ? -10.280 0.912 6.391 1.00 91.19 106 GLU A N 1
ATOM 796 C CA . GLU A 1 106 ? -10.946 -0.391 6.423 1.00 91.19 106 GLU A CA 1
ATOM 797 C C . GLU A 1 106 ? -10.206 -1.437 5.574 1.00 91.19 106 GLU A C 1
ATOM 799 O O . GLU A 1 106 ? -10.050 -2.580 5.994 1.00 91.19 106 GLU A O 1
ATOM 804 N N . LEU A 1 107 ? -9.687 -1.061 4.400 1.00 93.56 107 LEU A N 1
ATOM 805 C CA . LEU A 1 107 ? -8.919 -1.993 3.568 1.00 93.56 107 LEU A CA 1
ATOM 806 C C . LEU A 1 107 ? -7.658 -2.497 4.274 1.00 93.56 107 LEU A C 1
ATOM 808 O O . LEU A 1 107 ? -7.376 -3.696 4.242 1.00 93.56 107 LEU A O 1
ATOM 812 N N . VAL A 1 108 ? -6.899 -1.604 4.918 1.00 93.69 108 VAL A N 1
ATOM 813 C CA . VAL A 1 108 ? -5.685 -2.031 5.627 1.00 93.69 108 VAL A CA 1
ATOM 814 C C . VAL A 1 108 ? -6.019 -2.848 6.869 1.00 93.69 108 VAL A C 1
ATOM 816 O O . VAL A 1 108 ? -5.292 -3.792 7.163 1.00 93.69 108 VAL A O 1
ATOM 819 N N . SER A 1 109 ? -7.113 -2.539 7.573 1.00 89.56 109 SER A N 1
ATOM 820 C CA . SER A 1 109 ? -7.485 -3.230 8.812 1.00 89.56 109 SER A CA 1
ATOM 821 C C . SER A 1 109 ? -7.921 -4.677 8.580 1.00 89.56 109 SER A C 1
ATOM 823 O O . SER A 1 109 ? -7.746 -5.518 9.460 1.00 89.56 109 SER A O 1
ATOM 825 N N . GLN A 1 110 ? -8.428 -4.978 7.383 1.00 87.44 110 GLN A N 1
ATOM 826 C CA . GLN A 1 110 ? -8.805 -6.324 6.950 1.00 87.44 110 GLN A CA 1
ATOM 827 C C . GLN A 1 110 ? -7.614 -7.191 6.517 1.00 87.44 110 GLN A C 1
ATOM 829 O O . GLN A 1 110 ? -7.779 -8.388 6.289 1.00 87.44 110 GLN A O 1
ATOM 834 N N . SER A 1 111 ? -6.415 -6.622 6.386 1.00 87.50 111 SER A N 1
ATOM 835 C CA . SER A 1 111 ? -5.212 -7.396 6.080 1.00 87.50 111 SER A CA 1
ATOM 836 C C . SER A 1 111 ? -4.809 -8.259 7.277 1.00 87.50 111 SER A C 1
ATOM 838 O O . SER A 1 111 ? -4.528 -7.735 8.354 1.00 87.50 111 SER A O 1
ATOM 840 N N . ASP A 1 112 ? -4.644 -9.568 7.066 1.00 82.69 112 ASP A N 1
ATOM 841 C CA . ASP A 1 112 ? -4.170 -10.506 8.101 1.00 82.69 112 ASP A CA 1
ATOM 842 C C . ASP A 1 112 ? -2.835 -10.073 8.736 1.00 82.69 112 ASP A C 1
ATOM 844 O O . ASP A 1 112 ? -2.549 -10.365 9.895 1.00 82.69 112 ASP A O 1
ATOM 848 N N . ARG A 1 113 ? -2.003 -9.340 7.983 1.00 87.12 113 ARG A N 1
ATOM 849 C CA . ARG A 1 113 ? -0.708 -8.842 8.467 1.00 87.12 113 ARG A CA 1
ATOM 850 C C . ARG A 1 113 ? -0.778 -7.490 9.164 1.00 87.12 113 ARG A C 1
ATOM 852 O O . ARG A 1 113 ? 0.212 -7.069 9.759 1.00 87.12 113 ARG A O 1
ATOM 859 N N . PHE A 1 114 ? -1.903 -6.785 9.081 1.00 87.25 114 PHE A N 1
ATOM 860 C CA . PHE A 1 114 ? -2.077 -5.525 9.793 1.00 87.25 114 PHE A CA 1
ATOM 861 C C . PHE A 1 114 ? -2.144 -5.772 11.300 1.00 87.25 114 PHE A C 1
ATOM 863 O O . PHE A 1 114 ? -1.404 -5.138 12.045 1.00 87.25 114 PHE A O 1
ATOM 870 N N . SER A 1 115 ? -2.895 -6.786 11.740 1.00 83.12 115 SER A N 1
ATOM 871 C CA . SER A 1 115 ? -2.945 -7.214 13.148 1.00 83.12 115 SER A CA 1
ATOM 872 C C . SER A 1 115 ? -1.619 -7.764 13.699 1.00 83.12 115 SER A C 1
ATOM 874 O O . SER A 1 115 ? -1.478 -7.946 14.904 1.00 83.12 115 SER A O 1
ATOM 876 N N . GLU A 1 116 ? -0.634 -8.029 12.839 1.00 86.38 116 GLU A N 1
ATOM 877 C CA . GLU A 1 116 ? 0.704 -8.494 13.231 1.00 86.38 116 GLU A CA 1
ATOM 878 C C . GLU A 1 116 ? 1.719 -7.346 13.359 1.00 86.38 116 GLU A C 1
ATOM 880 O O . GLU A 1 116 ? 2.879 -7.567 13.730 1.00 86.38 116 GLU A O 1
ATOM 885 N N . ARG A 1 117 ? 1.315 -6.112 13.027 1.00 89.31 117 ARG A N 1
ATOM 886 C CA . ARG A 1 117 ? 2.193 -4.947 13.092 1.00 89.31 117 ARG A CA 1
ATOM 887 C C . ARG A 1 117 ? 2.620 -4.670 14.533 1.00 89.31 117 ARG A C 1
ATOM 889 O O . ARG A 1 117 ? 1.839 -4.727 15.476 1.00 89.31 117 ARG A O 1
ATOM 896 N N . LYS A 1 118 ? 3.900 -4.337 14.703 1.00 89.25 118 LYS A N 1
ATOM 897 C CA . LYS A 1 118 ? 4.485 -4.048 16.025 1.00 89.25 118 LYS A CA 1
ATOM 898 C C . LYS A 1 118 ? 4.117 -2.663 16.556 1.00 89.25 118 LYS A C 1
ATOM 900 O O . LYS A 1 118 ? 4.279 -2.419 17.743 1.00 89.25 118 LYS A O 1
ATOM 905 N N . ASP A 1 119 ? 3.664 -1.783 15.672 1.00 90.81 119 ASP A N 1
ATOM 906 C CA . ASP A 1 119 ? 3.287 -0.392 15.917 1.00 90.81 119 ASP A CA 1
ATOM 907 C C . ASP A 1 119 ? 1.756 -0.197 15.913 1.00 90.81 119 ASP A C 1
ATOM 909 O O . ASP A 1 119 ? 1.270 0.910 15.704 1.00 90.81 119 ASP A O 1
ATOM 913 N N . LEU A 1 120 ? 0.977 -1.260 16.168 1.00 87.25 120 LEU A N 1
ATOM 914 C CA . LEU A 1 120 ? -0.488 -1.179 16.266 1.00 87.25 120 LEU A CA 1
ATOM 915 C C . LEU A 1 120 ? -0.972 -0.200 17.333 1.00 87.25 120 LEU A C 1
ATOM 917 O O . LEU A 1 120 ? -1.959 0.493 17.105 1.00 87.25 120 LEU A O 1
ATOM 921 N N . ASP A 1 121 ? -0.281 -0.133 18.471 1.00 86.62 121 ASP A N 1
ATOM 922 C CA . ASP A 1 121 ? -0.634 0.783 19.556 1.00 86.62 121 ASP A CA 1
ATOM 923 C C . ASP A 1 121 ? -0.479 2.248 19.101 1.00 86.62 121 ASP A C 1
ATOM 925 O O . ASP A 1 121 ? -1.366 3.061 19.342 1.00 86.62 121 ASP A O 1
ATOM 929 N N . GLU A 1 122 ? 0.589 2.568 18.356 1.00 89.69 122 GLU A N 1
ATOM 930 C CA . GLU A 1 122 ? 0.822 3.908 17.790 1.00 89.69 122 GLU A CA 1
ATOM 931 C C . GLU A 1 122 ? -0.241 4.271 16.740 1.00 89.69 122 GLU A C 1
ATOM 933 O O . GLU A 1 122 ? -0.762 5.388 16.732 1.00 89.69 122 GLU A O 1
ATOM 938 N N . ILE A 1 123 ? -0.613 3.312 15.881 1.00 89.19 123 ILE A N 1
ATOM 939 C CA . ILE A 1 123 ? -1.695 3.480 14.899 1.00 89.19 123 ILE A CA 1
ATOM 940 C C . ILE A 1 123 ? -3.023 3.754 15.613 1.00 89.19 123 ILE A C 1
ATOM 942 O O . ILE A 1 123 ? -3.760 4.668 15.235 1.00 89.19 123 ILE A O 1
ATOM 946 N N . ALA A 1 124 ? -3.332 2.972 16.647 1.00 88.94 124 ALA A N 1
ATOM 947 C CA . ALA A 1 124 ? -4.565 3.102 17.403 1.00 88.94 124 ALA A CA 1
ATOM 948 C C . ALA A 1 124 ? -4.634 4.453 18.132 1.00 88.94 124 ALA A C 1
ATOM 950 O O . ALA A 1 124 ? -5.665 5.119 18.066 1.00 88.94 124 ALA A O 1
ATOM 951 N N . GLU A 1 125 ? -3.541 4.901 18.757 1.00 89.25 125 GLU A N 1
ATOM 952 C CA . GLU A 1 125 ? -3.441 6.223 19.389 1.00 89.25 125 GLU A CA 1
ATOM 953 C C . GLU A 1 125 ? -3.651 7.362 18.383 1.00 89.25 125 GLU A C 1
ATOM 955 O O . GLU A 1 125 ? -4.435 8.277 18.646 1.00 89.25 125 GLU A O 1
ATOM 960 N N . TYR A 1 126 ? -3.011 7.294 17.212 1.00 91.00 126 TYR A N 1
ATOM 961 C CA . TYR A 1 126 ? -3.134 8.325 16.180 1.00 91.00 126 TYR A CA 1
ATOM 962 C C . TYR A 1 126 ? -4.572 8.472 15.665 1.00 91.00 126 TYR A C 1
ATOM 964 O O . TYR A 1 126 ? -5.072 9.587 15.520 1.00 91.00 126 TYR A O 1
ATOM 972 N N . TYR A 1 127 ? -5.263 7.352 15.430 1.00 91.69 127 TYR A N 1
ATOM 973 C CA . TYR A 1 127 ? -6.616 7.346 14.869 1.00 91.69 127 TYR A CA 1
ATOM 974 C C . TYR A 1 127 ? -7.743 7.337 15.918 1.00 91.69 127 TYR A C 1
ATOM 976 O O . TYR A 1 127 ? -8.916 7.426 15.549 1.00 91.69 127 TYR A O 1
ATOM 984 N N . GLN A 1 128 ? -7.437 7.291 17.221 1.00 88.69 128 GLN A N 1
ATOM 985 C CA . GLN A 1 128 ? -8.442 7.247 18.296 1.00 88.69 128 GLN A CA 1
ATOM 986 C C . GLN A 1 128 ? -9.424 8.428 18.241 1.00 88.69 128 GLN A C 1
ATOM 988 O O . GLN A 1 128 ? -10.619 8.273 18.507 1.00 88.69 128 GLN A O 1
ATOM 993 N N . GLY A 1 129 ? -8.914 9.611 17.890 1.00 87.31 129 GLY A N 1
ATOM 994 C CA . GLY A 1 129 ? -9.679 10.852 17.782 1.00 87.31 129 GLY A CA 1
ATOM 995 C C . GLY A 1 129 ? -10.297 11.113 16.408 1.00 87.31 129 GLY A C 1
ATOM 996 O O . GLY A 1 129 ? -10.862 12.189 16.224 1.00 87.31 129 GLY A O 1
ATOM 997 N N . ASN A 1 130 ? -10.187 10.185 15.449 1.00 92.19 130 ASN A N 1
ATOM 998 C CA . ASN A 1 130 ? -10.671 10.403 14.086 1.00 92.19 130 ASN A CA 1
ATOM 999 C C . ASN A 1 130 ? -12.182 10.705 14.076 1.00 92.19 130 ASN A C 1
ATOM 1001 O O . ASN A 1 130 ? -12.957 10.100 14.827 1.00 92.19 130 ASN A O 1
ATOM 1005 N N . GLU A 1 131 ? -12.608 11.659 13.245 1.00 91.25 131 GLU A N 1
ATOM 1006 C CA . GLU A 1 131 ? -14.001 12.119 13.190 1.00 91.25 131 GLU A CA 1
ATOM 1007 C C . GLU A 1 131 ? -14.958 11.039 12.662 1.00 91.25 131 GLU A C 1
ATOM 1009 O O . GLU A 1 131 ? -16.131 11.000 13.064 1.00 91.25 131 GLU A O 1
ATOM 1014 N N . ASP A 1 132 ? -14.464 10.101 11.853 1.00 92.56 132 ASP A N 1
ATOM 1015 C CA . ASP A 1 132 ? -15.271 9.032 11.285 1.00 92.56 132 ASP A CA 1
ATOM 1016 C C . ASP A 1 132 ? -15.539 7.909 12.318 1.00 92.56 132 ASP A C 1
ATOM 1018 O O . ASP A 1 132 ? -14.617 7.297 12.873 1.00 92.56 132 ASP A O 1
ATOM 1022 N N . PRO A 1 133 ? -16.814 7.593 12.614 1.00 90.25 133 PRO A N 1
ATOM 1023 C CA . PRO A 1 133 ? -17.164 6.550 13.575 1.00 90.25 133 PRO A CA 1
ATOM 1024 C C . PRO A 1 133 ? -16.770 5.134 13.134 1.00 90.25 133 PRO A C 1
ATOM 1026 O O . PRO A 1 133 ? -16.661 4.258 13.992 1.00 90.25 133 PRO A O 1
ATOM 1029 N N . ALA A 1 134 ? -16.614 4.865 11.835 1.00 87.81 134 ALA A N 1
ATOM 1030 C CA . ALA A 1 134 ? -16.118 3.587 11.339 1.00 87.81 134 ALA A CA 1
ATOM 1031 C C . ALA A 1 134 ? -14.647 3.396 11.700 1.00 87.81 134 ALA A C 1
ATOM 1033 O O . ALA A 1 134 ? -14.319 2.367 12.289 1.00 87.81 134 ALA A O 1
ATOM 1034 N N . VAL A 1 135 ? -13.815 4.418 11.481 1.00 90.94 135 VAL A N 1
ATOM 1035 C CA . VAL A 1 135 ? -12.400 4.400 11.886 1.00 90.94 135 VAL A CA 1
ATOM 1036 C C . VAL A 1 135 ? -12.285 4.165 13.391 1.00 90.94 135 VAL A C 1
ATOM 1038 O O . VAL A 1 135 ? -11.607 3.232 13.819 1.00 90.94 135 VAL A O 1
ATOM 1041 N N . ARG A 1 136 ? -13.047 4.905 14.211 1.00 89.88 136 ARG A N 1
ATOM 1042 C CA . ARG A 1 136 ? -13.042 4.706 15.674 1.00 89.88 136 ARG A CA 1
ATOM 1043 C C . ARG A 1 136 ? -13.452 3.296 16.103 1.00 89.88 136 ARG A C 1
ATOM 1045 O O . ARG A 1 136 ? -12.901 2.779 17.069 1.00 89.88 136 ARG A O 1
ATOM 1052 N N . ARG A 1 137 ? -14.410 2.663 15.414 1.00 87.88 137 ARG A N 1
ATOM 1053 C CA . ARG A 1 137 ? -14.829 1.281 15.716 1.00 87.88 137 ARG A CA 1
ATOM 1054 C C . ARG A 1 137 ? -13.708 0.281 15.463 1.00 87.88 137 ARG A C 1
ATOM 1056 O O . ARG A 1 137 ? -13.491 -0.594 16.296 1.00 87.88 137 ARG A O 1
ATOM 1063 N N . VAL A 1 138 ? -13.005 0.417 14.341 1.00 86.00 138 VAL A N 1
ATOM 1064 C CA . VAL A 1 138 ? -11.870 -0.451 14.012 1.00 86.00 138 VAL A CA 1
ATOM 1065 C C . VAL A 1 138 ? -10.726 -0.226 15.002 1.00 86.00 138 VAL A C 1
ATOM 1067 O O . VAL A 1 138 ? -10.206 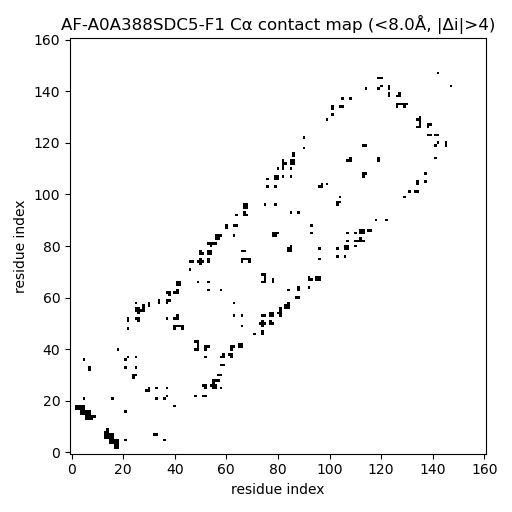-1.189 15.556 1.00 86.00 138 VAL A O 1
ATOM 1070 N N . VAL A 1 139 ? -10.396 1.031 15.309 1.00 88.81 139 VAL A N 1
ATOM 1071 C CA . VAL A 1 139 ? -9.380 1.385 16.314 1.00 88.81 139 VAL A CA 1
ATOM 1072 C C . VAL A 1 139 ? -9.714 0.805 17.690 1.00 88.81 139 VAL A C 1
ATOM 1074 O O . VAL A 1 139 ? -8.845 0.230 18.342 1.00 88.81 139 VAL A O 1
ATOM 1077 N N . GLN A 1 140 ? -10.974 0.887 18.125 1.00 87.25 140 GLN A N 1
ATOM 1078 C CA . GLN A 1 140 ? -11.396 0.289 19.392 1.00 87.25 140 GLN A CA 1
ATOM 1079 C C . GLN A 1 140 ? -11.246 -1.238 19.382 1.00 87.25 140 GLN A C 1
ATOM 1081 O O . GLN A 1 140 ? -10.782 -1.803 20.367 1.00 87.25 140 GLN A O 1
ATOM 1086 N N . ALA A 1 141 ? -11.571 -1.907 18.272 1.00 84.50 141 ALA A N 1
ATOM 1087 C CA . ALA A 1 141 ? -11.376 -3.350 18.146 1.00 84.50 141 ALA A CA 1
ATOM 1088 C C . ALA A 1 141 ? -9.890 -3.751 18.222 1.00 84.50 141 ALA A C 1
ATOM 1090 O O . ALA A 1 141 ? -9.572 -4.784 18.812 1.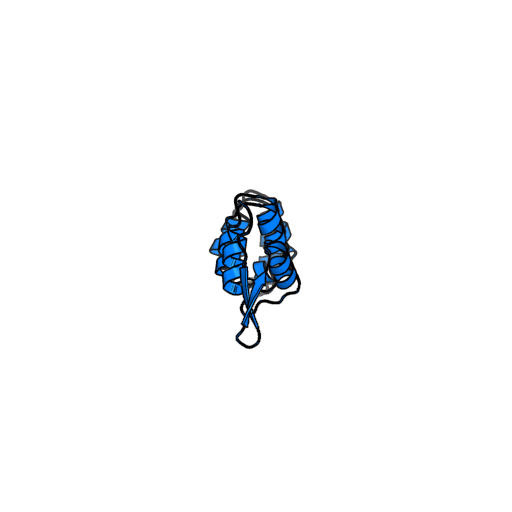00 84.50 141 ALA A O 1
ATOM 1091 N N . ILE A 1 142 ? -8.982 -2.927 17.680 1.00 81.88 142 ILE A N 1
ATOM 1092 C CA . ILE A 1 142 ? -7.531 -3.110 17.846 1.00 81.88 142 ILE A CA 1
ATOM 1093 C C . ILE A 1 142 ? -7.172 -3.021 19.330 1.00 81.88 142 ILE A C 1
ATOM 1095 O O . ILE A 1 142 ? -6.570 -3.960 19.840 1.00 81.88 142 ILE A O 1
ATOM 1099 N N . PHE A 1 143 ? -7.592 -1.964 20.039 1.00 80.31 143 PHE A N 1
ATOM 1100 C CA . PHE A 1 143 ? -7.337 -1.819 21.479 1.00 80.31 143 PHE A CA 1
ATOM 1101 C C . PHE A 1 143 ? -7.859 -3.007 22.291 1.00 80.31 143 PHE A C 1
ATOM 1103 O O . PHE A 1 143 ? -7.140 -3.536 23.137 1.00 80.31 143 PHE A O 1
ATOM 1110 N N . ASP A 1 144 ? -9.084 -3.457 22.024 1.00 80.12 144 ASP A N 1
ATOM 1111 C CA . ASP A 1 144 ? -9.690 -4.584 22.737 1.00 80.12 144 ASP A CA 1
ATOM 1112 C C . ASP A 1 144 ? -8.907 -5.894 22.501 1.00 80.12 144 ASP A C 1
ATOM 1114 O O . ASP A 1 144 ? -8.849 -6.755 23.383 1.00 80.12 144 ASP A O 1
ATOM 1118 N N . HIS A 1 145 ? -8.273 -6.042 21.330 1.00 72.06 145 HIS A N 1
ATOM 1119 C CA . HIS A 1 145 ? -7.471 -7.210 20.962 1.00 72.06 145 HIS A CA 1
ATOM 1120 C C . HIS A 1 145 ? -6.017 -7.140 21.462 1.00 72.06 145 HIS A C 1
ATOM 1122 O O . HIS A 1 145 ? -5.487 -8.146 21.940 1.00 72.06 145 HIS A O 1
ATOM 1128 N N . THR A 1 146 ? -5.361 -5.977 21.375 1.00 66.62 146 THR A N 1
ATOM 1129 C CA . THR A 1 146 ? -3.945 -5.794 21.742 1.00 66.62 146 THR A CA 1
ATOM 1130 C C . THR A 1 146 ? -3.746 -5.466 23.223 1.00 66.62 146 THR A C 1
ATOM 1132 O O . THR A 1 146 ? -2.711 -5.816 23.794 1.00 66.62 146 THR A O 1
ATOM 1135 N N . MET A 1 147 ? -4.740 -4.865 23.890 1.00 56.97 147 MET A N 1
ATOM 1136 C CA . MET A 1 147 ? -4.653 -4.413 25.284 1.00 56.97 147 MET A CA 1
ATOM 1137 C C . MET A 1 147 ? -5.619 -5.106 26.269 1.00 56.97 147 MET A C 1
ATOM 1139 O O . MET A 1 147 ? -6.256 -4.417 27.069 1.00 56.97 147 MET A O 1
ATOM 1143 N N . PRO A 1 148 ? -5.700 -6.450 26.364 1.00 47.88 148 PRO A N 1
ATOM 1144 C CA . PRO A 1 148 ? -6.646 -7.053 27.299 1.00 47.88 148 PRO A CA 1
ATOM 1145 C C . PRO A 1 148 ? -6.241 -6.974 28.789 1.00 47.88 148 PRO A C 1
ATOM 1147 O O . PRO A 1 148 ? -7.030 -7.390 29.629 1.00 47.88 148 PRO A O 1
ATOM 1150 N N . LEU A 1 149 ? -5.051 -6.485 29.192 1.00 46.34 149 LEU A N 1
ATOM 1151 C CA . LEU A 1 149 ? -4.564 -6.686 30.581 1.00 46.34 149 LEU A CA 1
ATOM 1152 C C . LEU A 1 149 ? -3.714 -5.563 31.218 1.00 46.34 149 LEU A C 1
ATOM 1154 O O . LEU A 1 149 ? -3.005 -5.818 32.193 1.00 46.34 149 LEU A O 1
ATOM 1158 N N . LYS A 1 150 ? -3.778 -4.307 30.762 1.00 45.47 150 LYS A N 1
ATOM 1159 C CA . LYS A 1 150 ? -3.179 -3.173 31.505 1.00 45.47 150 LYS A CA 1
ATOM 1160 C C . LYS A 1 150 ? -4.260 -2.314 32.168 1.00 45.47 150 LYS A C 1
ATOM 1162 O O . LYS A 1 150 ? -4.424 -1.154 31.823 1.00 45.47 150 LYS A O 1
ATOM 1167 N N . GLY A 1 151 ? -5.005 -2.863 33.134 1.00 45.41 151 GLY A N 1
ATOM 1168 C CA . GLY A 1 151 ? -5.832 -1.990 33.984 1.00 45.41 151 GLY A CA 1
ATOM 1169 C C . GLY A 1 151 ? -6.984 -2.590 34.781 1.00 45.41 151 GLY A C 1
ATOM 1170 O O . GLY A 1 151 ? -7.491 -1.903 35.658 1.00 45.41 151 GLY A O 1
ATOM 1171 N N . GLN A 1 152 ? -7.392 -3.841 34.562 1.00 43.53 152 GLN A N 1
ATOM 1172 C CA . GLN A 1 152 ? -8.518 -4.429 35.312 1.00 43.53 152 GLN A CA 1
ATOM 1173 C C . GLN A 1 152 ? -8.097 -5.245 36.545 1.00 43.53 152 GLN A C 1
ATOM 1175 O O . GLN A 1 152 ? -8.679 -6.281 36.837 1.00 43.53 152 GLN A O 1
ATOM 1180 N N . ASN A 1 153 ? -7.092 -4.794 37.300 1.00 44.78 153 ASN A N 1
ATOM 1181 C CA . ASN A 1 153 ? -6.840 -5.350 38.631 1.00 44.78 153 ASN A CA 1
ATOM 1182 C C . ASN A 1 153 ? -6.585 -4.234 39.647 1.00 44.78 153 ASN A C 1
ATOM 1184 O O . ASN A 1 153 ? -5.572 -3.541 39.567 1.00 44.78 153 ASN A O 1
ATOM 1188 N N . LYS A 1 154 ? -7.495 -4.172 40.631 1.00 44.44 154 LYS A N 1
ATOM 1189 C CA . LYS A 1 154 ? -7.579 -3.309 41.827 1.00 44.44 154 LYS A CA 1
ATOM 1190 C C . LYS A 1 154 ? -8.528 -2.112 41.720 1.00 44.44 154 LYS A C 1
ATOM 1192 O O . LYS A 1 154 ? -8.085 -0.970 41.758 1.00 44.44 154 LYS A O 1
ATOM 1197 N N . LYS A 1 155 ? -9.837 -2.379 41.711 1.00 43.03 155 LYS A N 1
ATOM 1198 C CA . LYS A 1 155 ? -10.799 -1.511 42.421 1.00 43.03 155 LYS A CA 1
ATOM 1199 C C . LYS A 1 155 ? -12.015 -2.209 43.045 1.00 43.03 155 LYS A C 1
ATOM 1201 O O . LYS A 1 155 ? -12.803 -1.518 43.670 1.00 43.03 155 LYS A O 1
ATOM 1206 N N . ASP A 1 156 ? -12.088 -3.544 43.024 1.00 45.91 156 ASP A N 1
ATOM 1207 C CA . ASP A 1 156 ? -13.267 -4.268 43.538 1.00 45.91 156 ASP A CA 1
ATOM 1208 C C . ASP A 1 156 ? -13.002 -5.107 44.806 1.00 45.91 156 ASP A C 1
ATOM 1210 O O . ASP A 1 156 ? -13.722 -6.063 45.079 1.00 45.91 156 ASP A O 1
ATOM 1214 N N . SER A 1 157 ? -11.977 -4.791 45.610 1.00 47.06 157 SER A N 1
ATOM 1215 C CA . SER A 1 157 ? -11.696 -5.559 46.842 1.00 47.06 157 SER A CA 1
ATOM 1216 C C . SER A 1 157 ? -11.431 -4.744 48.113 1.00 47.06 157 SER A C 1
ATOM 1218 O O . SER A 1 157 ? -10.922 -5.310 49.073 1.00 47.06 157 SER A O 1
ATOM 1220 N N . GLU A 1 158 ? -11.787 -3.458 48.168 1.00 47.00 158 GLU A N 1
ATOM 1221 C CA . GLU A 1 158 ? -11.681 -2.653 49.406 1.00 47.00 158 GLU A CA 1
ATOM 1222 C C . GLU A 1 158 ? -12.973 -1.885 49.738 1.00 47.00 158 GLU A C 1
ATOM 1224 O O . GLU A 1 158 ? -12.934 -0.733 50.149 1.00 47.00 158 GLU A O 1
ATOM 1229 N N . GLU A 1 159 ? -14.136 -2.529 49.590 1.00 48.84 159 GLU A N 1
ATOM 1230 C CA . GLU A 1 159 ? -15.402 -2.019 50.159 1.00 48.84 159 GLU A CA 1
ATOM 1231 C C . GLU A 1 159 ? -16.168 -3.045 51.013 1.00 48.84 159 GLU A C 1
ATOM 1233 O O . GLU A 1 159 ? -17.325 -2.838 51.358 1.00 48.84 159 GLU A O 1
ATOM 1238 N N . ASN A 1 160 ? -15.522 -4.135 51.432 1.00 45.38 160 ASN A N 1
ATOM 1239 C CA . ASN A 1 160 ? -16.080 -5.027 52.451 1.00 45.38 160 ASN A CA 1
ATOM 1240 C C . ASN A 1 160 ? -14.977 -5.517 53.390 1.00 45.38 160 ASN A C 1
ATOM 1242 O O . ASN A 1 160 ? -14.399 -6.574 53.140 1.00 45.38 160 ASN A O 1
ATOM 1246 N N . LEU A 1 161 ? -14.700 -4.740 54.443 1.00 43.97 161 LEU A N 1
ATOM 1247 C CA . LEU A 1 161 ? -14.279 -5.195 55.778 1.00 43.97 161 LEU A CA 1
ATOM 1248 C C . LEU A 1 161 ? -14.320 -4.030 56.775 1.00 43.97 161 LEU A C 1
ATOM 1250 O O . LEU A 1 161 ? -13.709 -2.981 56.481 1.00 43.97 161 LEU A O 1
#

Radius of gyration: 20.74 Å; Cα contacts (8 Å, |Δi|>4): 202; chains: 1; bounding box: 44×27×84 Å

Nearest PDB structures (foldseek):
  8edo-assembly1_A  TM=3.308E-01  e=3.487E+00  Homo sapiens
  7ux2-assembly1_A  TM=2.538E-01  e=2.425E+00  Homo sapiens
  7uxh-assembly1_E  TM=2.922E-01  e=5.562E+00  Homo sapiens
  7wug-assembly1_5  TM=2.125E-01  e=3.311E+00  Saccharomyces cerevisiae YJM1133

Organism: NCBI:txid2259133

Solvent-accessible surface area (backbone atoms only — not comparable to full-atom values): 9357 Å² total; per-residue (Å²): 140,91,76,76,63,43,71,44,76,57,96,88,40,81,43,80,32,50,65,68,55,52,48,52,39,30,58,72,50,53,40,88,91,34,48,71,56,48,42,55,41,37,69,40,94,48,62,71,57,26,24,55,53,34,57,25,49,74,66,47,65,71,24,50,54,46,34,31,68,41,90,50,63,66,26,29,54,31,28,35,69,17,44,59,51,56,53,65,50,56,66,73,49,47,49,58,43,29,60,91,42,57,66,49,47,52,43,34,65,69,26,83,39,41,81,67,40,91,58,50,66,60,54,31,62,70,41,55,78,47,88,49,68,66,49,30,53,53,32,49,52,49,46,63,69,77,55,79,77,87,73,92,79,88,83,89,81,85,87,80,134